Protein AF-A0AAE1EXW6-F1 (afdb_monomer)

Secondary structure (DSSP, 8-state):
--STT---TTT-SS----------------GGGTTTSS--------SS---PPP----S-EEEEEE-TTT--EEEEEEE-----

InterPro domains:
  IPR000215 Serpin family [PTHR11461] (2-82)
  IPR023795 Serpin, conserved site [PS00284] (55-65)
  IPR023796 Serpin domain [PF00079] (1-82)
  IPR036186 Serpin superfamily [SSF56574] (1-82)
  IPR042178 Serpin superfamily, domain 1 [G3DSA:3.30.497.10] (1-84)

Radius of gyration: 23.62 Å; Cα contacts (8 Å, |Δi|>4): 59; chains: 1; bounding box: 54×27×59 Å

Nearest PDB structures (foldseek):
  2h4p-assembly1_B  TM=9.180E-01  e=2.470E-02  Gallus gallus
  7zas-assembly1_dd  TM=9.116E-01  e=2.640E-02  Ixodes ricinus
  5ncw-assembly1_B  TM=8.774E-01  e=4.815E-02  Tannerella forsythia
  4buj-assembly1_A  TM=2.282E-01  e=8.802E+00  Saccharomyces cerevisiae S288C

Sequence (84 aa):
MFSLNANFTRFTDQHLQVTNIIHKAFLEVSEKGTEAAAATILAIQESGGISAKVFHCDRPFMFLIMDNNTKNLIFTGAYLGPTM

pLDDT: mean 81.7, std 19.13, range [40.38, 97.06]

Structure (mmCIF, N/CA/C/O backbone):
data_AF-A0AAE1EXW6-F1
#
_entry.id   AF-A0AAE1EXW6-F1
#
loop_
_atom_site.group_PDB
_atom_site.id
_atom_site.type_symbol
_atom_site.label_atom_id
_atom_site.label_alt_id
_atom_site.label_comp_id
_atom_site.label_asym_id
_atom_site.label_entity_id
_atom_site.label_seq_id
_atom_site.pdbx_PDB_ins_code
_atom_site.Cartn_x
_atom_site.Cartn_y
_atom_site.Cartn_z
_atom_site.occupancy
_atom_site.B_iso_or_equiv
_atom_site.auth_seq_id
_atom_site.auth_comp_id
_atom_site.auth_asym_id
_atom_site.auth_atom_id
_atom_site.pdbx_PDB_model_num
ATOM 1 N N . MET A 1 1 ? -8.149 -6.462 18.948 1.00 87.44 1 MET A N 1
ATOM 2 C CA . MET A 1 1 ? -9.124 -5.474 18.429 1.00 87.44 1 MET A CA 1
ATOM 3 C C . MET A 1 1 ? -10.286 -6.121 17.679 1.00 87.44 1 MET A C 1
ATOM 5 O O . MET A 1 1 ? -11.398 -5.655 17.856 1.00 87.44 1 MET A O 1
ATOM 9 N N . PHE A 1 2 ? -10.059 -7.185 16.896 1.00 95.12 2 PHE A N 1
ATOM 10 C CA . PHE A 1 2 ? -11.108 -7.907 16.154 1.00 95.12 2 PHE A CA 1
ATOM 11 C C . PHE A 1 2 ? -11.701 -9.125 16.893 1.00 95.12 2 PHE A C 1
ATOM 13 O O . PHE A 1 2 ? -12.246 -10.022 16.265 1.00 95.12 2 PHE A O 1
ATOM 20 N N . SER A 1 3 ? -11.516 -9.227 18.210 1.00 94.25 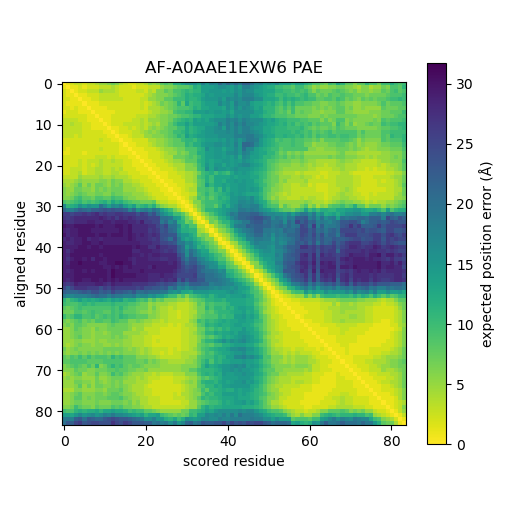3 SER A N 1
ATOM 21 C CA . SER A 1 3 ? -11.977 -10.376 18.997 1.00 94.25 3 SER A CA 1
ATOM 22 C C . SER A 1 3 ? -12.961 -9.940 20.073 1.00 94.25 3 SER A C 1
ATOM 24 O O . SER A 1 3 ? -12.918 -8.793 20.515 1.00 94.25 3 SER A O 1
ATOM 26 N N . LEU A 1 4 ? -13.746 -10.897 20.576 1.00 92.50 4 LEU A N 1
ATOM 27 C CA . LEU A 1 4 ? -14.681 -10.716 21.695 1.00 92.50 4 LEU A CA 1
ATOM 28 C C . LEU A 1 4 ? -14.001 -10.340 23.023 1.00 92.50 4 LEU A C 1
ATOM 30 O O . LEU A 1 4 ? -14.671 -10.056 23.999 1.00 92.50 4 LEU A O 1
ATOM 34 N N . ASN A 1 5 ? -12.669 -10.353 23.086 1.00 93.81 5 ASN A N 1
ATOM 35 C CA . ASN A 1 5 ? -11.905 -9.899 24.251 1.00 93.81 5 ASN A CA 1
ATOM 36 C C . ASN A 1 5 ? -11.207 -8.558 23.973 1.00 93.81 5 ASN A C 1
ATOM 38 O O . ASN A 1 5 ? -10.235 -8.208 24.644 1.00 93.81 5 ASN A O 1
ATOM 42 N N . ALA A 1 6 ? -11.628 -7.821 22.939 1.00 95.56 6 ALA A N 1
ATOM 43 C CA . ALA A 1 6 ? -11.057 -6.521 22.636 1.00 95.56 6 ALA A CA 1
ATOM 44 C C . ALA A 1 6 ? -11.341 -5.529 23.772 1.00 95.56 6 ALA A C 1
ATOM 46 O O . ALA A 1 6 ? -12.454 -5.429 24.282 1.00 95.56 6 ALA A O 1
ATOM 47 N N . ASN A 1 7 ? -10.301 -4.798 24.169 1.00 94.94 7 ASN A N 1
ATOM 48 C CA . ASN A 1 7 ? -10.382 -3.833 25.249 1.00 94.94 7 ASN A CA 1
ATOM 49 C C . ASN A 1 7 ? -10.345 -2.411 24.679 1.00 94.94 7 ASN A C 1
ATOM 51 O O . ASN A 1 7 ? -9.294 -1.931 24.253 1.00 94.94 7 ASN A O 1
ATOM 55 N N . PHE A 1 8 ? -11.505 -1.756 24.694 1.00 95.56 8 PHE A N 1
ATOM 56 C CA . PHE A 1 8 ? -11.678 -0.353 24.319 1.00 95.56 8 PHE A CA 1
ATOM 57 C C . PHE A 1 8 ? -12.153 0.512 25.495 1.00 95.56 8 PHE A C 1
ATOM 59 O O . PHE A 1 8 ? -12.683 1.598 25.269 1.00 95.56 8 PHE A O 1
ATOM 66 N N . THR A 1 9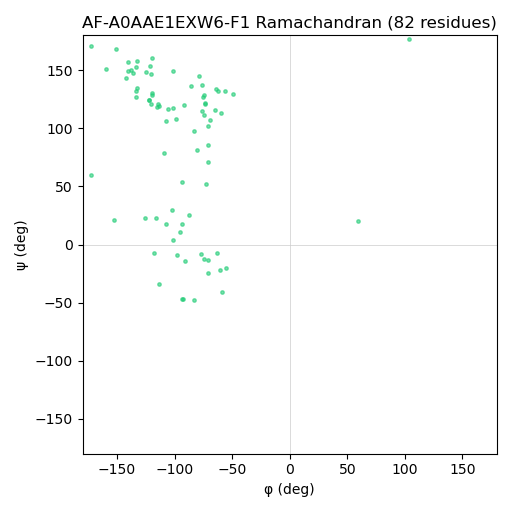 ? -11.912 0.088 26.744 1.00 95.06 9 THR A N 1
ATOM 67 C CA . THR A 1 9 ? -12.385 0.796 27.954 1.00 95.06 9 THR A CA 1
ATOM 68 C C . THR A 1 9 ? -11.843 2.219 28.085 1.00 95.06 9 THR A C 1
ATOM 70 O O . THR A 1 9 ? -12.448 3.068 28.725 1.00 95.06 9 THR A O 1
ATOM 73 N N . ARG A 1 10 ? -10.715 2.522 27.428 1.00 95.94 10 ARG A N 1
ATOM 74 C CA . ARG A 1 10 ? -10.162 3.886 27.345 1.00 95.94 10 ARG A CA 1
ATOM 75 C C . ARG A 1 10 ? -10.968 4.835 26.451 1.00 95.94 10 ARG A C 1
ATOM 77 O O . ARG A 1 10 ? -10.698 6.031 26.473 1.00 95.94 10 ARG A O 1
ATOM 84 N N . PHE A 1 11 ? -11.892 4.312 25.648 1.00 94.44 11 PHE A N 1
ATOM 85 C CA . PHE A 1 11 ? -12.743 5.082 24.738 1.00 94.44 11 PHE A CA 1
ATOM 86 C C . PHE A 1 11 ? -14.217 5.036 25.146 1.00 94.44 11 PHE A C 1
ATOM 88 O O . PHE A 1 11 ? -14.933 6.009 24.930 1.00 94.44 11 PHE A O 1
ATOM 95 N N . THR A 1 12 ? -14.680 3.914 25.701 1.00 94.12 12 THR A N 1
ATOM 96 C CA . THR A 1 12 ? -16.074 3.713 26.114 1.00 94.12 12 THR A CA 1
ATOM 97 C C . THR A 1 12 ? -16.184 2.584 27.133 1.00 94.12 12 THR A C 1
ATOM 99 O O . THR A 1 12 ? -15.416 1.628 27.077 1.00 94.12 12 THR A O 1
ATOM 102 N N . ASP A 1 13 ? -17.183 2.650 28.010 1.00 94.38 13 ASP A N 1
ATOM 103 C CA . ASP A 1 13 ? -17.501 1.577 28.960 1.00 94.38 13 ASP A CA 1
ATOM 104 C C . ASP A 1 13 ? -18.237 0.392 28.303 1.00 94.38 13 ASP A C 1
ATOM 106 O O . ASP A 1 13 ? -18.435 -0.654 28.921 1.00 94.38 13 ASP A O 1
ATOM 110 N N . GLN A 1 14 ? -18.652 0.534 27.038 1.00 94.44 14 GLN A N 1
ATOM 111 C CA . GLN A 1 14 ? -19.294 -0.538 26.280 1.00 94.44 14 GLN A CA 1
ATOM 112 C C . GLN A 1 14 ? -18.279 -1.549 25.743 1.00 94.44 14 GLN A C 1
ATOM 114 O O . GLN A 1 14 ? -17.181 -1.205 25.302 1.00 94.44 14 GLN A O 1
ATOM 119 N N . HIS A 1 15 ? -18.684 -2.818 25.696 1.00 93.62 15 HIS A N 1
ATOM 120 C CA . HIS A 1 15 ? -17.890 -3.845 25.040 1.00 93.62 15 HIS A CA 1
ATOM 121 C C . HIS A 1 15 ? -17.997 -3.710 23.515 1.00 93.62 15 HIS A C 1
ATOM 123 O O . HIS A 1 15 ? -19.055 -3.950 22.936 1.00 93.62 15 HIS A O 1
ATOM 129 N N . LEU A 1 16 ? -16.895 -3.326 22.868 1.00 94.69 16 LEU A N 1
ATOM 130 C CA . LEU A 1 16 ? -16.806 -3.151 21.421 1.00 94.69 16 LEU A CA 1
ATOM 131 C C . LEU A 1 16 ? -15.720 -4.045 20.823 1.00 94.69 16 LEU A C 1
ATOM 133 O O . LEU A 1 16 ? -14.716 -4.352 21.460 1.00 94.69 16 LEU A O 1
ATOM 137 N N . GLN A 1 17 ? -15.890 -4.389 19.551 1.00 96.12 17 GLN A N 1
ATOM 138 C CA . GLN A 1 17 ? -14.847 -4.989 18.729 1.00 96.12 17 GLN A CA 1
ATOM 139 C C . GLN A 1 17 ? -14.865 -4.365 17.337 1.00 96.12 17 GLN A C 1
ATOM 141 O O . GLN A 1 17 ? -15.913 -3.949 16.843 1.00 96.12 17 GLN A O 1
ATOM 146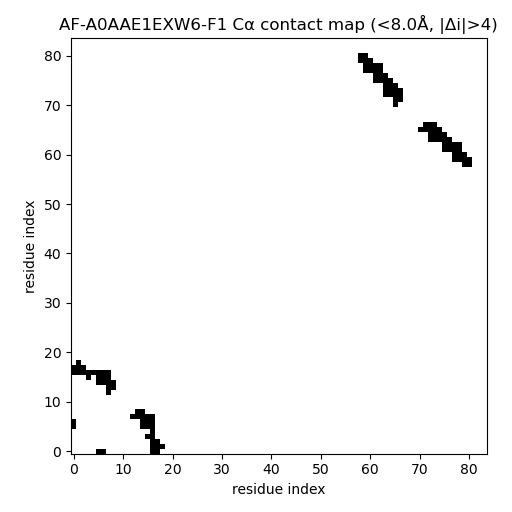 N N . VAL A 1 18 ? -13.704 -4.314 16.689 1.00 95.38 18 VAL A N 1
ATOM 147 C CA . VAL A 1 18 ? -13.634 -3.938 15.276 1.00 95.38 18 VAL A CA 1
ATOM 148 C C . VAL A 1 18 ? -14.114 -5.130 14.460 1.00 95.38 18 VAL A C 1
ATOM 150 O O . VAL A 1 18 ? -13.605 -6.233 14.631 1.00 95.38 18 VAL A O 1
ATOM 153 N N . THR A 1 19 ? -15.080 -4.920 13.575 1.00 95.25 19 THR A N 1
ATOM 154 C CA . THR A 1 19 ? -15.563 -5.961 12.657 1.00 95.25 19 THR A CA 1
ATOM 155 C C . THR A 1 19 ? -14.833 -5.895 11.323 1.00 95.25 19 THR A C 1
ATOM 157 O O . THR A 1 19 ? -14.340 -6.904 10.827 1.00 95.25 19 THR A O 1
ATOM 160 N N . ASN A 1 20 ? -14.702 -4.693 10.763 1.00 94.69 20 ASN A N 1
ATOM 161 C CA . ASN A 1 20 ? -14.105 -4.466 9.455 1.00 94.69 20 ASN A CA 1
ATOM 162 C C . ASN A 1 20 ? -13.285 -3.177 9.458 1.00 94.69 20 ASN A C 1
ATOM 164 O O . ASN A 1 20 ? -13.673 -2.176 10.057 1.00 94.69 20 ASN A O 1
ATOM 168 N N . ILE A 1 21 ? -12.169 -3.204 8.732 1.00 95.31 21 ILE A N 1
ATOM 169 C CA . ILE A 1 21 ? -11.426 -2.009 8.338 1.00 95.31 21 ILE A CA 1
ATOM 170 C C . ILE A 1 21 ? -11.352 -2.018 6.823 1.00 95.31 21 ILE A C 1
ATOM 172 O O . ILE A 1 21 ? -10.902 -2.993 6.226 1.00 95.31 21 ILE A O 1
ATOM 176 N N . ILE A 1 22 ? -11.814 -0.933 6.212 1.00 96.19 22 ILE A N 1
ATOM 177 C CA . ILE A 1 22 ? -11.798 -0.767 4.764 1.00 96.19 22 ILE A CA 1
ATOM 178 C C . ILE A 1 22 ? -10.623 0.143 4.424 1.00 96.19 22 ILE A C 1
ATOM 180 O O . ILE A 1 22 ? -10.590 1.301 4.832 1.00 96.19 22 ILE A O 1
ATOM 184 N N . HIS A 1 23 ? -9.666 -0.387 3.667 1.00 94.56 23 HIS A N 1
ATOM 185 C CA . HIS A 1 23 ? -8.559 0.377 3.107 1.00 94.56 23 HIS A CA 1
ATOM 186 C C . HIS A 1 23 ? -8.702 0.402 1.584 1.00 94.56 23 HIS A C 1
ATOM 188 O O . HIS A 1 23 ? -8.707 -0.649 0.945 1.00 94.56 23 HIS A O 1
ATOM 194 N N . LYS A 1 24 ? -8.848 1.597 1.004 1.00 94.19 24 LYS A N 1
ATOM 195 C CA . LYS A 1 24 ? -8.931 1.806 -0.445 1.00 94.19 24 LYS A CA 1
ATOM 196 C C . LYS A 1 24 ? -7.820 2.759 -0.865 1.00 94.19 24 LYS A C 1
ATOM 198 O O . LYS A 1 24 ? -7.747 3.873 -0.356 1.00 94.19 24 LYS A O 1
ATOM 203 N N . ALA A 1 25 ? -6.996 2.316 -1.803 1.00 92.44 25 ALA A N 1
ATOM 204 C CA . ALA A 1 25 ? -5.929 3.100 -2.406 1.00 92.44 25 ALA A CA 1
ATOM 205 C C . ALA A 1 25 ? -6.099 3.104 -3.930 1.00 92.44 25 ALA A C 1
ATOM 207 O O . ALA A 1 25 ? -6.613 2.144 -4.506 1.00 92.44 25 ALA A O 1
ATOM 208 N N . PHE A 1 26 ? -5.682 4.192 -4.568 1.00 90.44 26 PHE A N 1
ATOM 209 C CA . PHE A 1 26 ? -5.655 4.342 -6.019 1.00 90.44 26 PHE A CA 1
ATOM 210 C C . PHE A 1 26 ? -4.290 4.898 -6.413 1.00 90.44 26 PHE A C 1
ATOM 212 O O . PHE A 1 26 ? -3.799 5.826 -5.771 1.00 90.44 26 PHE A O 1
ATOM 219 N N . LEU A 1 27 ? -3.686 4.313 -7.445 1.00 89.00 27 LEU A N 1
ATOM 220 C CA . LEU A 1 27 ? -2.419 4.752 -8.009 1.00 89.00 27 LEU A CA 1
ATOM 221 C C . LEU A 1 27 ? -2.557 4.796 -9.528 1.00 89.00 27 LEU A C 1
ATOM 223 O O . LEU A 1 27 ? -2.929 3.799 -10.144 1.00 89.00 27 LEU A O 1
ATOM 227 N N . GLU A 1 28 ? -2.213 5.936 -10.111 1.00 88.50 28 GLU A N 1
ATOM 228 C CA . GLU A 1 28 ? -2.128 6.136 -11.551 1.00 88.50 28 GLU A CA 1
ATOM 229 C C . GLU A 1 28 ? -0.692 6.522 -11.899 1.00 88.50 28 GLU A C 1
ATOM 231 O O . GLU A 1 28 ? -0.108 7.407 -11.272 1.00 88.50 28 GLU A O 1
ATOM 236 N N . VAL A 1 29 ? -0.118 5.840 -12.887 1.00 84.12 29 VAL A N 1
ATOM 237 C CA . VAL A 1 29 ? 1.215 6.135 -13.411 1.00 84.12 29 VAL A CA 1
ATOM 238 C C . VAL A 1 29 ? 1.032 6.584 -14.852 1.00 84.12 29 VAL A C 1
ATOM 240 O O . VAL A 1 29 ? 0.525 5.825 -15.673 1.00 84.12 29 VAL A O 1
ATOM 243 N N . SER A 1 30 ? 1.423 7.821 -15.150 1.00 82.50 30 SER A N 1
ATOM 244 C CA . SER A 1 30 ? 1.382 8.384 -16.499 1.00 82.50 30 SER A CA 1
ATOM 245 C C . SER A 1 30 ? 2.697 9.073 -16.833 1.00 82.50 30 SER A C 1
ATOM 247 O O . SER A 1 30 ? 3.447 9.485 -15.943 1.00 82.50 30 SER A O 1
ATOM 249 N N . GLU A 1 31 ? 2.963 9.215 -18.128 1.00 76.25 31 GLU A N 1
ATOM 250 C CA . GLU A 1 31 ? 4.184 9.835 -18.645 1.00 76.25 31 GLU A CA 1
ATOM 251 C C . GLU A 1 31 ? 4.320 11.273 -18.140 1.00 76.25 31 GLU A C 1
ATOM 253 O O . GLU A 1 31 ? 5.375 11.634 -17.622 1.00 76.25 31 GLU A O 1
ATOM 258 N N . LYS A 1 32 ? 3.218 12.036 -18.105 1.00 67.25 32 LYS A N 1
ATOM 259 C CA . LYS A 1 32 ? 3.152 13.431 -17.627 1.00 67.25 32 LYS A CA 1
ATOM 260 C C . LYS A 1 32 ? 3.677 13.656 -16.206 1.00 67.25 32 LYS A C 1
ATOM 262 O O . LYS A 1 32 ? 4.030 14.784 -15.869 1.00 67.25 32 LYS A O 1
ATOM 267 N N . GLY A 1 33 ? 3.757 12.617 -15.374 1.00 58.84 33 GLY A N 1
ATOM 268 C CA . GLY A 1 33 ? 4.372 12.695 -14.046 1.00 58.84 33 GLY A CA 1
ATOM 269 C C . GLY A 1 33 ? 5.908 12.757 -14.060 1.00 58.84 33 GLY A C 1
ATOM 270 O O . GLY A 1 33 ? 6.513 13.017 -13.021 1.00 58.84 33 GLY A O 1
ATOM 271 N N . THR A 1 34 ? 6.566 12.492 -15.198 1.00 49.34 34 THR A N 1
ATOM 272 C CA . THR A 1 34 ? 8.039 12.464 -15.371 1.00 49.34 34 THR A CA 1
ATOM 273 C C . THR A 1 34 ? 8.471 12.795 -16.825 1.00 49.34 34 THR A C 1
ATOM 275 O O . THR A 1 34 ? 9.583 12.493 -17.245 1.00 49.34 34 THR A O 1
ATOM 278 N N . GLU A 1 35 ? 7.629 13.459 -17.623 1.00 43.00 35 GLU A N 1
ATOM 279 C CA . GLU A 1 35 ? 7.832 13.674 -19.076 1.00 43.00 35 GLU A CA 1
ATOM 280 C C . GLU A 1 35 ? 8.643 14.925 -19.463 1.00 43.00 35 GLU A C 1
ATOM 282 O O . GLU A 1 35 ? 8.473 15.465 -20.549 1.00 43.00 35 GLU A O 1
ATOM 287 N N . ALA A 1 36 ? 9.519 15.439 -18.597 1.00 46.28 36 ALA A N 1
ATOM 288 C CA . ALA A 1 36 ? 10.367 16.593 -18.942 1.00 46.28 36 ALA A CA 1
ATOM 289 C C . ALA A 1 36 ? 11.875 16.295 -18.917 1.00 46.28 36 ALA A C 1
ATOM 291 O O . ALA A 1 36 ? 12.666 17.132 -19.342 1.00 46.28 36 ALA A O 1
ATOM 292 N N . ALA A 1 37 ? 12.300 15.115 -18.453 1.00 43.69 37 ALA A N 1
ATOM 293 C CA . ALA A 1 37 ? 13.724 14.813 -18.271 1.00 43.69 37 ALA A CA 1
ATOM 294 C C . ALA A 1 37 ? 14.378 14.021 -19.425 1.00 43.69 37 ALA A C 1
ATOM 296 O O . ALA A 1 37 ? 15.597 13.880 -19.431 1.00 43.69 37 ALA A O 1
ATOM 297 N N . ALA A 1 38 ? 13.614 13.508 -20.399 1.00 45.06 38 ALA A N 1
ATOM 298 C CA . ALA A 1 38 ? 14.119 12.545 -21.393 1.00 45.06 38 ALA A CA 1
ATOM 299 C C . ALA A 1 38 ? 13.909 12.944 -22.868 1.00 45.06 38 ALA A C 1
ATOM 301 O O . ALA A 1 38 ? 13.934 12.086 -23.744 1.00 45.06 38 ALA A O 1
ATOM 302 N N . ALA A 1 39 ? 13.751 14.235 -23.169 1.00 44.56 39 ALA A N 1
ATOM 303 C CA . ALA A 1 39 ? 13.762 14.745 -24.546 1.00 44.56 39 ALA A CA 1
ATOM 304 C C . ALA A 1 39 ? 15.101 15.412 -24.928 1.00 44.56 39 ALA A C 1
ATOM 306 O O . ALA A 1 39 ? 15.129 16.310 -25.764 1.00 44.56 39 ALA A O 1
ATOM 307 N N . THR A 1 40 ? 16.224 14.982 -24.340 1.00 44.72 40 THR A N 1
ATOM 308 C CA . THR A 1 40 ? 17.566 15.415 -24.769 1.00 44.72 40 THR A CA 1
ATOM 309 C C . THR A 1 40 ? 18.286 14.250 -25.442 1.00 44.72 40 THR A C 1
ATOM 311 O O . THR A 1 40 ? 19.141 13.600 -24.848 1.00 44.72 40 THR A O 1
ATOM 314 N N . ILE A 1 41 ? 17.950 13.979 -26.705 1.00 41.19 41 ILE A N 1
ATOM 315 C CA . ILE A 1 41 ? 18.805 13.177 -27.590 1.00 41.19 41 ILE A CA 1
ATOM 316 C C . ILE A 1 41 ? 19.891 14.123 -28.113 1.00 41.19 41 ILE A C 1
ATOM 318 O O . ILE A 1 41 ? 19.791 14.678 -29.203 1.00 41.19 41 ILE A O 1
ATOM 322 N N . LEU A 1 42 ? 20.933 14.350 -27.313 1.00 40.38 42 LEU A N 1
ATOM 323 C CA . LEU A 1 42 ? 22.216 14.776 -27.862 1.00 40.38 42 LEU A CA 1
ATOM 324 C C . LEU A 1 42 ? 22.926 13.501 -28.312 1.00 40.38 42 LEU A C 1
ATOM 326 O O . LEU A 1 42 ? 23.512 12.788 -27.503 1.00 40.38 42 LEU A O 1
ATOM 330 N N . ALA A 1 43 ? 22.841 13.192 -29.605 1.00 46.78 43 ALA A N 1
ATOM 331 C CA . ALA A 1 43 ? 23.668 12.168 -30.233 1.00 46.78 43 ALA A CA 1
ATOM 332 C C . ALA A 1 43 ? 25.1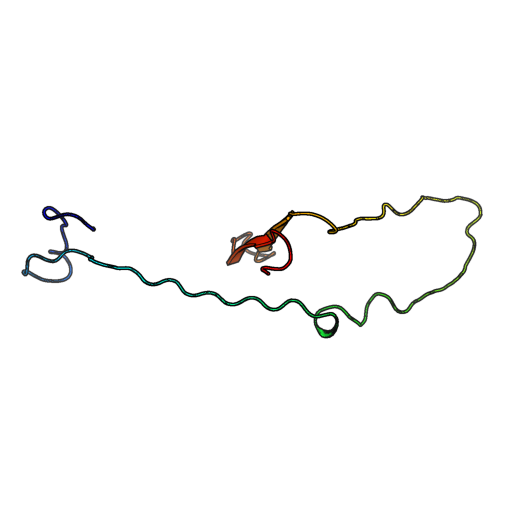18 12.675 -30.317 1.00 46.78 43 ALA A C 1
ATOM 334 O O . ALA A 1 43 ? 25.610 13.028 -31.386 1.00 46.78 43 ALA A O 1
ATOM 335 N N . ILE A 1 44 ? 25.794 12.767 -29.172 1.00 45.75 44 ILE A N 1
ATOM 336 C CA . ILE A 1 44 ? 27.244 12.927 -29.110 1.00 45.75 44 ILE A CA 1
ATOM 337 C C . ILE A 1 44 ? 27.795 11.536 -28.837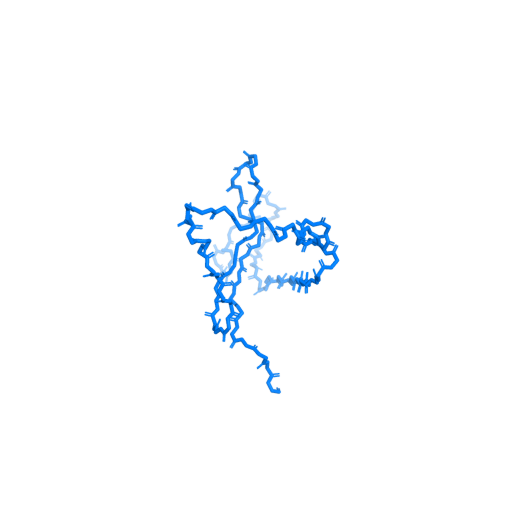 1.00 45.75 44 ILE A C 1
ATOM 339 O O . ILE A 1 44 ? 27.623 10.972 -27.759 1.00 45.75 44 ILE A O 1
ATOM 343 N N . GLN A 1 45 ? 28.413 10.957 -29.859 1.00 47.00 45 GLN A N 1
ATOM 344 C CA . GLN A 1 45 ? 29.137 9.703 -29.749 1.00 47.00 45 GLN A CA 1
ATOM 345 C C . GLN A 1 45 ? 30.418 9.96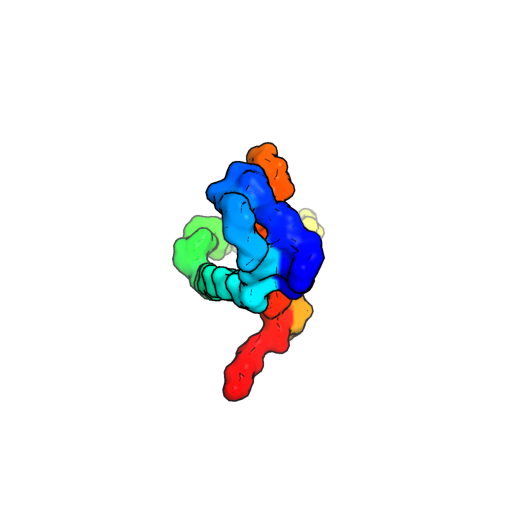5 -28.948 1.00 47.00 45 GLN A C 1
ATOM 347 O O . GLN A 1 45 ? 31.467 10.249 -29.521 1.00 47.00 45 GLN A O 1
ATOM 352 N N . GLU A 1 46 ? 30.345 9.911 -27.616 1.00 49.75 46 GLU A N 1
ATOM 353 C CA . GLU A 1 46 ? 31.558 9.812 -26.807 1.00 49.75 46 GLU A CA 1
ATOM 354 C C . GLU A 1 46 ? 32.232 8.469 -27.116 1.00 49.75 46 GLU A C 1
ATOM 356 O O . GLU A 1 46 ? 31.687 7.389 -26.876 1.00 49.75 46 GLU A O 1
ATOM 361 N N . SER A 1 47 ? 33.433 8.535 -27.686 1.00 51.50 47 SER A N 1
ATOM 362 C CA . SER A 1 47 ? 34.299 7.403 -28.023 1.00 51.50 47 SER A CA 1
ATOM 363 C C . SER A 1 47 ? 34.934 6.769 -26.773 1.00 51.50 47 SER A C 1
ATOM 365 O O . SER A 1 47 ? 36.151 6.622 -26.685 1.00 51.50 47 SER A O 1
ATOM 367 N N . GLY A 1 48 ? 34.108 6.425 -25.786 1.00 57.50 48 GLY A N 1
ATOM 368 C CA . GLY A 1 48 ? 34.511 5.914 -24.475 1.00 57.50 48 GLY A CA 1
ATOM 369 C C . GLY A 1 48 ? 33.291 5.459 -23.677 1.00 57.50 48 GLY A C 1
ATOM 370 O O . GLY A 1 48 ? 32.965 6.026 -22.643 1.00 57.50 48 GLY A O 1
ATOM 371 N N . GLY A 1 49 ? 32.552 4.489 -24.220 1.00 53.38 49 GLY A N 1
ATOM 372 C CA . GLY A 1 49 ? 31.189 4.174 -23.795 1.00 53.38 49 GLY A CA 1
ATOM 373 C C . GLY A 1 49 ? 31.080 3.549 -22.404 1.00 53.38 49 GLY A C 1
ATOM 374 O O . GLY A 1 49 ? 31.313 2.354 -22.227 1.00 53.38 49 GLY A O 1
ATOM 375 N N . ILE A 1 50 ? 30.587 4.322 -21.437 1.00 60.88 50 ILE A N 1
ATOM 376 C CA . ILE A 1 50 ? 29.807 3.756 -20.334 1.00 60.88 50 ILE A CA 1
ATOM 377 C C . ILE A 1 50 ? 28.468 3.344 -20.950 1.00 60.88 50 ILE A C 1
ATOM 379 O O . ILE A 1 50 ? 27.621 4.190 -21.227 1.00 60.88 50 ILE A O 1
ATOM 383 N N . SER A 1 51 ? 28.271 2.050 -21.212 1.00 67.50 51 SER A N 1
ATOM 384 C CA . SER A 1 51 ? 26.954 1.555 -21.623 1.00 67.50 51 SER A CA 1
ATOM 385 C C . SER A 1 51 ? 25.958 1.873 -20.511 1.00 67.50 51 SER A C 1
ATOM 387 O O . SER A 1 51 ? 26.054 1.320 -19.412 1.00 67.50 51 SER A O 1
ATOM 389 N N . ALA A 1 52 ? 25.002 2.762 -20.782 1.00 73.38 52 ALA A N 1
ATOM 390 C CA . ALA A 1 52 ? 23.896 3.000 -19.870 1.00 73.38 52 ALA A CA 1
ATOM 391 C C . ALA A 1 52 ? 23.185 1.666 -19.601 1.00 73.38 52 ALA A C 1
ATOM 393 O O . ALA A 1 52 ? 22.917 0.887 -20.520 1.00 73.38 52 ALA A O 1
ATOM 394 N N . LYS A 1 53 ? 22.917 1.369 -18.328 1.00 78.81 53 LYS A N 1
ATOM 395 C CA . LYS A 1 53 ? 22.144 0.181 -17.964 1.00 78.81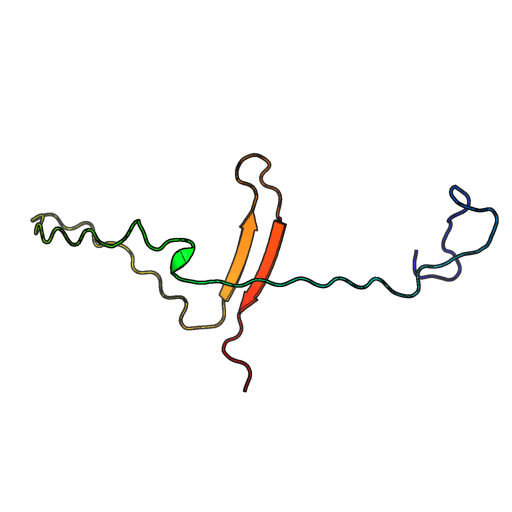 53 LYS A CA 1
ATOM 396 C C . LYS A 1 53 ? 20.684 0.443 -18.305 1.00 78.81 53 LYS A C 1
ATOM 398 O O . LYS A 1 53 ? 20.091 1.381 -17.781 1.00 78.81 53 LYS A O 1
ATOM 403 N N . VAL A 1 54 ? 20.119 -0.392 -19.169 1.00 85.31 54 VAL A N 1
ATOM 404 C CA . VAL A 1 54 ? 18.702 -0.329 -19.530 1.00 85.31 54 VAL A CA 1
ATOM 405 C C . VAL A 1 54 ? 17.889 -1.128 -18.513 1.00 85.31 54 VAL A C 1
ATOM 407 O O . VAL A 1 54 ? 18.281 -2.229 -18.121 1.00 85.31 54 VAL A O 1
ATOM 410 N N . PHE A 1 55 ? 16.762 -0.569 -18.076 1.00 86.69 55 PHE A N 1
ATOM 411 C CA . PHE A 1 55 ? 15.838 -1.202 -17.141 1.00 86.69 55 PHE A CA 1
ATOM 412 C C . PHE A 1 55 ? 14.461 -1.349 -17.794 1.00 86.69 55 PHE A C 1
ATOM 414 O O . PHE A 1 55 ? 13.855 -0.360 -18.198 1.00 86.69 55 PHE A O 1
ATOM 421 N N . HIS A 1 56 ? 13.979 -2.588 -17.896 1.00 89.88 56 HIS A N 1
ATOM 422 C CA . HIS A 1 56 ? 12.684 -2.923 -18.485 1.00 89.88 56 HIS A CA 1
ATOM 423 C C . HIS A 1 56 ? 11.747 -3.506 -17.418 1.00 89.88 56 HIS A C 1
ATOM 425 O O . HIS A 1 56 ? 12.051 -4.543 -16.822 1.00 89.88 56 HIS A O 1
ATOM 431 N N . CYS A 1 57 ? 10.603 -2.848 -17.205 1.00 90.94 57 CYS A N 1
ATOM 432 C CA . CYS A 1 57 ? 9.487 -3.319 -16.373 1.00 90.94 57 CYS A CA 1
ATOM 433 C C . CYS A 1 57 ? 8.435 -4.058 -17.219 1.00 90.94 57 CYS A C 1
ATOM 435 O O . CYS A 1 57 ? 7.262 -3.697 -17.223 1.00 90.94 57 CYS A O 1
ATOM 437 N N . ASP A 1 58 ? 8.858 -5.067 -17.975 1.00 92.00 58 ASP A N 1
ATOM 438 C CA . ASP A 1 58 ? 8.046 -5.807 -18.958 1.00 92.00 58 ASP A CA 1
ATOM 439 C C . ASP A 1 58 ? 7.426 -7.111 -18.417 1.00 92.00 58 ASP A C 1
ATOM 441 O O . ASP A 1 58 ? 6.899 -7.933 -19.163 1.00 92.00 58 ASP A O 1
ATOM 445 N N . ARG A 1 59 ? 7.498 -7.316 -17.103 1.00 93.25 59 ARG A N 1
ATOM 446 C CA . ARG A 1 59 ? 7.028 -8.504 -16.377 1.00 93.25 59 ARG A CA 1
ATOM 447 C C . ARG A 1 59 ? 6.614 -8.104 -14.959 1.00 93.25 59 ARG A C 1
ATOM 449 O O . ARG A 1 59 ? 6.948 -6.988 -14.559 1.00 93.25 59 ARG A O 1
ATOM 456 N N . PRO A 1 60 ? 5.931 -8.969 -14.183 1.00 96.38 60 PRO A N 1
ATOM 457 C CA . PRO A 1 60 ? 5.489 -8.616 -12.842 1.00 96.38 60 PRO A CA 1
ATOM 458 C C . PRO A 1 60 ? 6.596 -8.000 -11.983 1.00 96.38 60 PRO A C 1
ATOM 460 O O . PRO A 1 60 ? 7.697 -8.547 -11.886 1.00 96.38 60 PRO A O 1
ATOM 463 N N . PHE A 1 61 ? 6.302 -6.858 -11.367 1.00 95.00 61 PHE A N 1
ATOM 464 C CA . PHE A 1 61 ? 7.257 -6.100 -10.564 1.00 95.00 61 PHE A CA 1
ATOM 465 C C . PHE A 1 61 ? 6.596 -5.531 -9.311 1.00 95.00 61 PHE A C 1
ATOM 467 O O . PHE A 1 61 ? 5.383 -5.335 -9.257 1.00 95.00 61 PHE A O 1
ATOM 474 N N . MET A 1 62 ? 7.410 -5.251 -8.296 1.00 95.50 62 MET A N 1
ATOM 475 C CA . MET A 1 62 ? 6.987 -4.525 -7.100 1.00 95.50 62 MET A CA 1
ATOM 476 C C . MET A 1 62 ? 7.446 -3.075 -7.180 1.00 95.50 62 MET A C 1
ATOM 478 O O . MET A 1 62 ? 8.500 -2.784 -7.746 1.00 95.50 62 MET A O 1
ATOM 482 N N . PHE A 1 63 ? 6.679 -2.176 -6.580 1.00 93.69 63 PHE A N 1
ATOM 483 C CA . PHE A 1 63 ? 7.029 -0.767 -6.469 1.00 93.69 63 PHE A CA 1
ATOM 484 C C . PHE A 1 63 ? 6.803 -0.270 -5.043 1.00 93.69 63 PHE A C 1
ATOM 486 O O . PHE A 1 63 ? 5.959 -0.784 -4.308 1.00 93.69 63 PHE A O 1
ATOM 493 N N . LEU A 1 64 ? 7.568 0.753 -4.670 1.00 95.56 64 LEU A N 1
ATOM 494 C CA . LEU A 1 64 ? 7.460 1.443 -3.395 1.00 95.56 64 LEU A CA 1
ATOM 495 C C . LEU A 1 64 ? 7.483 2.945 -3.670 1.00 95.56 64 LEU A C 1
ATOM 497 O O . LEU A 1 64 ? 8.353 3.427 -4.395 1.00 95.56 64 LEU A O 1
ATOM 501 N N . ILE A 1 65 ? 6.553 3.684 -3.076 1.00 94.94 65 ILE A N 1
ATOM 502 C CA . ILE A 1 65 ? 6.580 5.146 -3.033 1.00 94.94 65 ILE A CA 1
ATOM 503 C C . ILE A 1 65 ? 6.977 5.519 -1.617 1.00 94.94 65 ILE A C 1
ATOM 505 O O . ILE A 1 65 ? 6.265 5.195 -0.665 1.00 94.94 65 ILE A O 1
ATOM 509 N N . MET A 1 66 ? 8.126 6.170 -1.485 1.00 95.81 66 MET A N 1
ATOM 510 C CA . MET A 1 66 ? 8.696 6.544 -0.199 1.00 95.81 66 MET A CA 1
ATOM 511 C C . MET A 1 66 ? 8.866 8.054 -0.109 1.00 95.81 66 MET A C 1
ATOM 513 O O . MET A 1 66 ? 9.193 8.717 -1.092 1.00 95.81 66 MET A O 1
ATOM 517 N N . ASP A 1 67 ? 8.696 8.587 1.093 1.00 95.62 67 ASP A N 1
ATOM 518 C CA . ASP A 1 67 ? 9.160 9.929 1.422 1.00 95.62 67 ASP A CA 1
ATOM 519 C C . ASP A 1 67 ? 10.690 9.899 1.558 1.00 95.62 67 ASP A C 1
ATOM 521 O O . ASP A 1 67 ? 11.248 9.168 2.378 1.00 95.62 67 ASP A O 1
ATOM 525 N N . ASN A 1 68 ? 11.391 10.704 0.763 1.00 93.88 68 ASN A N 1
ATOM 526 C CA . ASN A 1 68 ? 12.852 10.722 0.760 1.00 93.88 68 ASN A CA 1
ATOM 527 C C . ASN A 1 68 ? 13.477 11.341 2.017 1.00 93.88 68 ASN A C 1
ATOM 529 O O . ASN A 1 68 ? 14.619 10.993 2.328 1.00 93.88 68 ASN A O 1
ATOM 533 N N . ASN A 1 69 ? 12.771 12.218 2.728 1.00 96.50 69 ASN A N 1
ATOM 534 C CA . ASN A 1 69 ? 13.271 12.878 3.932 1.00 96.50 69 ASN A CA 1
ATOM 535 C C . ASN A 1 69 ? 13.094 11.975 5.151 1.00 96.50 69 ASN A C 1
ATOM 537 O O . ASN A 1 69 ? 14.032 11.772 5.918 1.00 96.50 69 ASN A O 1
ATOM 541 N N . THR A 1 70 ? 11.894 11.410 5.307 1.00 97.00 70 THR A N 1
ATOM 542 C CA . THR A 1 70 ? 11.543 10.587 6.477 1.00 97.00 70 THR A CA 1
ATOM 543 C C . THR A 1 70 ? 11.835 9.102 6.279 1.00 97.00 70 THR A C 1
ATOM 545 O O . THR A 1 70 ? 11.848 8.351 7.249 1.00 97.00 70 THR A O 1
ATOM 548 N N . LYS A 1 71 ? 12.088 8.671 5.034 1.00 94.69 71 LYS A N 1
ATOM 549 C CA . LYS A 1 71 ? 12.221 7.260 4.627 1.00 94.69 71 LYS A CA 1
ATOM 550 C C . LYS A 1 71 ? 10.968 6.425 4.902 1.00 94.69 71 LYS A C 1
ATOM 552 O O . LYS A 1 71 ? 11.033 5.198 4.925 1.00 94.69 71 LYS A O 1
ATOM 557 N N . ASN A 1 72 ? 9.822 7.081 5.068 1.00 97.06 72 ASN A N 1
ATOM 558 C CA . ASN A 1 72 ? 8.553 6.410 5.296 1.00 97.06 72 ASN A CA 1
ATOM 559 C C . ASN A 1 72 ? 8.009 5.805 4.003 1.00 97.06 72 ASN A C 1
ATOM 561 O O . ASN A 1 72 ? 8.001 6.447 2.953 1.00 97.06 72 ASN A O 1
ATOM 565 N N . LEU A 1 73 ? 7.497 4.581 4.107 1.00 94.94 73 LEU A N 1
ATOM 566 C CA . LEU A 1 73 ? 6.758 3.920 3.042 1.00 94.94 73 LEU A CA 1
ATOM 567 C C . LEU A 1 73 ? 5.343 4.502 2.962 1.00 94.94 73 LEU A C 1
ATOM 569 O O . LEU A 1 73 ? 4.557 4.339 3.892 1.00 94.94 73 LEU A O 1
ATOM 573 N N . ILE A 1 74 ? 5.029 5.166 1.852 1.00 95.06 74 ILE A N 1
ATOM 574 C CA . ILE A 1 74 ? 3.721 5.784 1.605 1.00 95.06 74 ILE A CA 1
ATOM 575 C C . ILE A 1 74 ? 2.815 4.806 0.853 1.00 95.06 74 ILE A C 1
ATOM 577 O O . ILE A 1 74 ? 1.672 4.589 1.245 1.00 95.06 74 ILE A O 1
ATOM 581 N N . PHE A 1 75 ? 3.344 4.183 -0.204 1.00 95.62 75 PHE A N 1
ATOM 582 C CA . PHE A 1 75 ? 2.644 3.152 -0.970 1.00 95.62 75 PHE A CA 1
ATOM 583 C C . PHE A 1 75 ? 3.567 1.984 -1.278 1.00 95.62 75 PHE A C 1
ATOM 585 O O . PHE A 1 75 ? 4.759 2.161 -1.518 1.00 95.62 75 PHE A O 1
ATOM 592 N N . THR A 1 76 ? 2.990 0.792 -1.335 1.00 96.31 76 THR A N 1
ATOM 593 C CA . THR A 1 76 ? 3.641 -0.410 -1.848 1.00 96.31 76 THR A CA 1
ATOM 594 C C . THR A 1 76 ? 2.635 -1.215 -2.648 1.00 96.31 76 THR A C 1
ATOM 596 O O . THR A 1 76 ? 1.435 -1.178 -2.361 1.00 96.31 76 THR A O 1
ATOM 599 N N . GLY A 1 77 ? 3.109 -1.933 -3.654 1.00 94.38 77 GLY A N 1
ATOM 600 C CA . GLY A 1 77 ? 2.255 -2.789 -4.455 1.00 94.38 77 GLY A CA 1
ATOM 601 C C . GLY A 1 77 ? 3.040 -3.649 -5.426 1.00 94.38 77 GLY A C 1
ATOM 602 O O . GLY A 1 77 ? 4.244 -3.474 -5.622 1.00 94.38 77 GLY A O 1
ATOM 603 N N . ALA A 1 78 ? 2.325 -4.587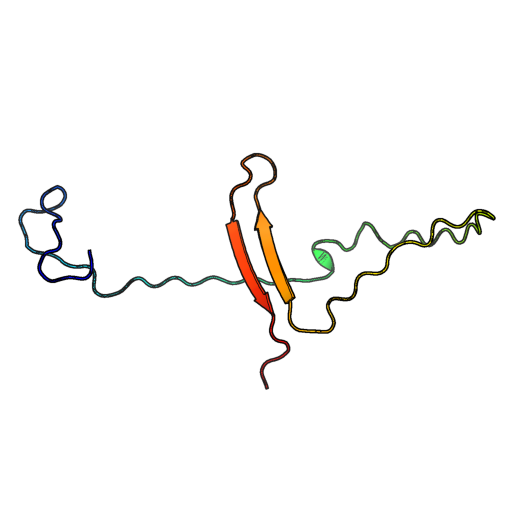 -6.037 1.00 94.50 78 ALA A N 1
ATOM 604 C CA . ALA A 1 78 ? 2.822 -5.410 -7.122 1.00 94.50 78 ALA A CA 1
ATOM 605 C C . ALA A 1 78 ? 1.956 -5.172 -8.359 1.00 94.50 78 ALA A C 1
ATOM 607 O O . ALA A 1 78 ? 0.730 -5.262 -8.291 1.00 94.50 78 ALA A O 1
ATOM 608 N N . TYR A 1 79 ? 2.597 -4.876 -9.484 1.00 93.44 79 TYR A N 1
ATOM 609 C CA . TYR A 1 79 ? 1.961 -4.905 -10.789 1.00 93.44 79 TYR A CA 1
ATOM 610 C C . TYR A 1 79 ? 2.163 -6.297 -11.378 1.00 93.44 79 TYR A C 1
ATOM 612 O O . TYR A 1 79 ? 3.299 -6.735 -11.547 1.00 93.44 79 TYR A O 1
ATOM 620 N N . LEU A 1 80 ? 1.070 -7.002 -11.665 1.00 94.62 80 LEU A N 1
ATOM 621 C CA . LEU A 1 80 ? 1.101 -8.378 -12.174 1.00 94.62 80 LEU A CA 1
ATOM 622 C C . LEU A 1 80 ? 0.866 -8.465 -13.691 1.00 94.62 80 LEU A C 1
ATOM 624 O O . LEU A 1 80 ? 0.815 -9.565 -14.232 1.00 94.62 80 LEU A O 1
ATOM 628 N N . GLY A 1 81 ? 0.748 -7.324 -14.374 1.00 88.56 81 GLY A N 1
ATOM 629 C CA . GLY A 1 81 ? 0.319 -7.246 -15.769 1.00 88.56 81 GLY A CA 1
ATOM 630 C C . GLY A 1 81 ? -1.133 -6.776 -15.913 1.00 88.56 81 GLY A C 1
ATOM 631 O O . GLY A 1 81 ? -1.810 -6.532 -14.910 1.00 88.56 81 GLY A O 1
ATOM 632 N N . PRO A 1 82 ? -1.615 -6.610 -17.155 1.00 82.00 82 PRO A N 1
ATOM 633 C CA . PRO A 1 82 ? -3.006 -6.275 -17.418 1.00 82.00 82 PRO A CA 1
ATOM 634 C C . PRO A 1 82 ? -3.915 -7.397 -16.911 1.00 82.00 82 PRO A C 1
ATOM 636 O O . PRO A 1 82 ? -3.683 -8.577 -17.175 1.00 82.00 82 PRO A O 1
ATOM 639 N N . THR A 1 83 ? -4.962 -7.030 -16.183 1.00 73.69 83 THR A N 1
ATOM 640 C CA . THR A 1 83 ? -6.080 -7.935 -15.914 1.00 73.69 83 THR A CA 1
ATOM 641 C C . THR A 1 83 ? -6.917 -8.051 -17.185 1.00 73.69 83 THR A C 1
ATOM 643 O O . THR A 1 83 ? -7.256 -7.021 -17.768 1.00 73.69 83 THR A O 1
ATOM 646 N N . MET A 1 84 ? -7.196 -9.286 -17.619 1.00 52.56 84 MET A N 1
ATOM 647 C CA . MET A 1 84 ? -8.123 -9.572 -18.725 1.00 52.56 84 MET A CA 1
ATOM 648 C C . MET A 1 84 ? -9.542 -9.09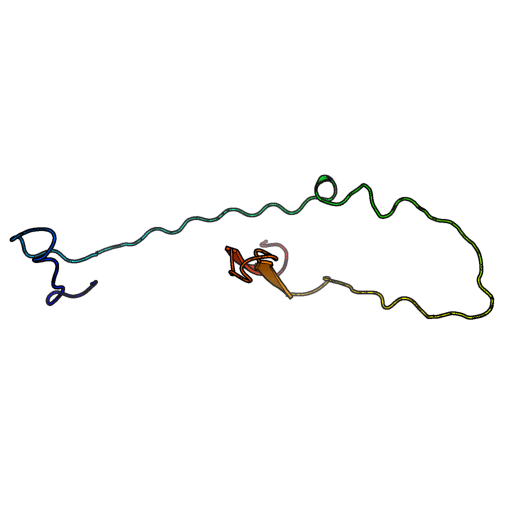7 -18.422 1.00 52.56 84 MET A C 1
ATOM 650 O O . MET A 1 84 ? -9.916 -9.103 -17.226 1.00 52.56 84 MET A O 1
#

Mean predicted aligned error: 10.62 Å

Solvent-accessible surface area (backbone atoms only — not comparable to full-atom values): 6226 Å² total; per-residue (Å²): 89,74,40,98,80,26,85,45,68,94,82,37,94,63,92,52,58,53,86,79,83,90,86,86,86,88,87,86,90,61,63,85,83,66,68,80,81,80,84,74,85,72,92,68,85,66,94,72,78,78,77,77,84,85,84,82,89,86,60,69,45,74,53,72,44,61,42,86,87,80,66,43,80,77,44,73,51,69,50,76,68,88,81,130

Organism: Petrolisthes cinctipes (NCBI:txid88211)

Foldseek 3Di:
DQDQPDDPVVPPPDRDHDPDDDDDDDDDDDCVVPVPPPPDPPPDPPPPDPDPDDDDPPAKDKDFDADPVVRDTPDIDIDHDDDD